Protein AF-A0AA91THK6-F1 (afdb_monomer_lite)

Sequence (99 aa):
MDYDKQPINVDEQVALLQNRGLVIEDIATAKLQLRNISYFRIASYLRYMEEDRQFHHYKLGSTFEQAIDLYLFDKELRQLIFKAIQALAATMSCCLLQF

Secondary structure (DSSP, 8-state):
-----PPPPHHHHHHHHHHTT-B-S-HHHHHHHHHHH-HHHHHHHHGGGEEETTTTEEPTT-BHHHHHHHHHHHHHHHHHHHHHHHHHHHHHHHHHTT-

pLDDT: mean 91.04, std 11.74, range [47.38, 98.12]

Foldseek 3Di:
DDPPDDDDALVVLVVVCVVLPADEPDSVVSSVCCVVVNPVLLVVLLCVQAPDPVSSRGDHPHYSVVSVVVSVVVVVVVVVVVVVVVVVVVVVVVVVVVD

InterPro domains:
  IPR011664 Abortive infection system protein AbiD/AbiF-like [PF07751] (34-86)

Organism: NCBI:txid165179

Structure (mmCIF, N/CA/C/O backbone):
data_AF-A0AA91THK6-F1
#
_entry.id   AF-A0AA91THK6-F1
#
loop_
_atom_site.group_PDB
_atom_site.id
_atom_site.type_symbol
_atom_site.label_atom_id
_atom_site.label_alt_id
_atom_site.label_comp_id
_atom_site.label_asym_id
_atom_site.label_entity_id
_atom_site.label_seq_id
_atom_site.pdbx_PDB_ins_code
_atom_site.Cartn_x
_atom_site.Cartn_y
_atom_site.Cartn_z
_atom_site.occupancy
_atom_site.B_iso_or_equiv
_atom_site.auth_seq_id
_atom_site.auth_comp_id
_atom_site.auth_asym_id
_atom_site.auth_atom_id
_atom_site.pdbx_PDB_model_num
ATOM 1 N N . MET A 1 1 ? 11.116 27.990 -2.983 1.00 48.97 1 MET A N 1
ATOM 2 C CA . MET A 1 1 ? 11.212 26.594 -3.448 1.00 48.97 1 MET A CA 1
ATOM 3 C C . MET A 1 1 ? 10.102 26.413 -4.457 1.00 48.97 1 MET A C 1
ATOM 5 O O . MET A 1 1 ? 8.949 26.393 -4.045 1.00 48.97 1 MET A O 1
ATOM 9 N N . ASP A 1 2 ? 10.436 26.387 -5.743 1.00 47.38 2 ASP A N 1
ATOM 10 C CA . ASP A 1 2 ? 9.462 26.101 -6.795 1.00 47.38 2 ASP A CA 1
ATOM 11 C C . ASP A 1 2 ? 9.176 24.599 -6.814 1.00 47.38 2 ASP A C 1
ATOM 13 O O . ASP A 1 2 ? 10.083 23.775 -6.945 1.00 47.38 2 ASP A O 1
ATOM 17 N N . TYR A 1 3 ? 7.911 24.236 -6.613 1.00 53.69 3 TYR A N 1
ATOM 18 C CA . TYR A 1 3 ? 7.443 22.855 -6.686 1.00 53.69 3 TYR A CA 1
ATOM 19 C C . TYR A 1 3 ? 6.972 22.569 -8.113 1.00 53.69 3 TYR A C 1
ATOM 21 O O . TYR A 1 3 ? 5.780 22.559 -8.392 1.00 53.69 3 TYR A O 1
ATOM 29 N N . ASP A 1 4 ? 7.925 22.334 -9.013 1.00 64.50 4 ASP A N 1
ATOM 30 C CA . ASP A 1 4 ? 7.679 22.160 -10.457 1.00 64.50 4 ASP A CA 1
ATOM 31 C C . ASP A 1 4 ? 7.286 20.716 -10.849 1.00 64.50 4 ASP A C 1
ATOM 33 O O . ASP A 1 4 ? 7.246 20.332 -12.017 1.00 64.50 4 ASP A O 1
ATOM 37 N N . LYS A 1 5 ? 7.020 19.854 -9.857 1.00 68.38 5 LYS A N 1
ATOM 38 C CA . LYS A 1 5 ? 6.609 18.468 -10.111 1.00 68.38 5 LYS A CA 1
ATOM 39 C C . LYS A 1 5 ? 5.131 18.433 -10.461 1.00 68.38 5 LYS A C 1
ATOM 41 O O . LYS A 1 5 ? 4.280 18.529 -9.576 1.00 68.38 5 LYS A O 1
ATOM 46 N N . GLN A 1 6 ? 4.840 18.247 -11.744 1.00 72.06 6 GLN A N 1
ATOM 47 C CA . GLN A 1 6 ? 3.475 18.027 -12.195 1.00 72.06 6 GLN A CA 1
ATOM 48 C C . GLN A 1 6 ? 2.902 16.744 -11.571 1.00 72.06 6 GLN A C 1
ATOM 50 O O . GLN A 1 6 ? 3.604 15.729 -11.482 1.00 72.06 6 GLN A O 1
ATOM 55 N N . PRO A 1 7 ? 1.644 16.775 -11.101 1.00 76.31 7 PRO A N 1
ATOM 56 C CA . PRO A 1 7 ? 0.984 15.584 -10.598 1.00 76.31 7 PRO A CA 1
ATOM 57 C C . PRO A 1 7 ? 0.819 14.578 -11.737 1.00 76.31 7 PRO A C 1
ATOM 59 O O . PRO A 1 7 ? 0.185 14.876 -12.745 1.00 76.31 7 PRO A O 1
ATOM 62 N N . ILE A 1 8 ? 1.376 13.383 -11.551 1.00 87.88 8 ILE A N 1
ATOM 63 C CA . ILE A 1 8 ? 1.210 12.285 -12.502 1.00 87.88 8 ILE A CA 1
ATOM 64 C C . ILE A 1 8 ? -0.172 11.643 -12.355 1.00 87.88 8 ILE A C 1
ATOM 66 O O . ILE A 1 8 ? -0.677 11.467 -11.236 1.00 87.88 8 ILE A O 1
ATOM 70 N N . ASN A 1 9 ? -0.792 11.293 -13.481 1.00 93.62 9 ASN A N 1
ATOM 71 C CA . ASN A 1 9 ? -2.110 10.660 -13.503 1.00 93.62 9 ASN A CA 1
ATOM 72 C C . ASN A 1 9 ? -2.040 9.183 -13.058 1.00 93.62 9 ASN A C 1
ATOM 74 O O . ASN A 1 9 ? -0.972 8.633 -12.803 1.00 93.62 9 ASN A O 1
ATOM 78 N N . VAL A 1 1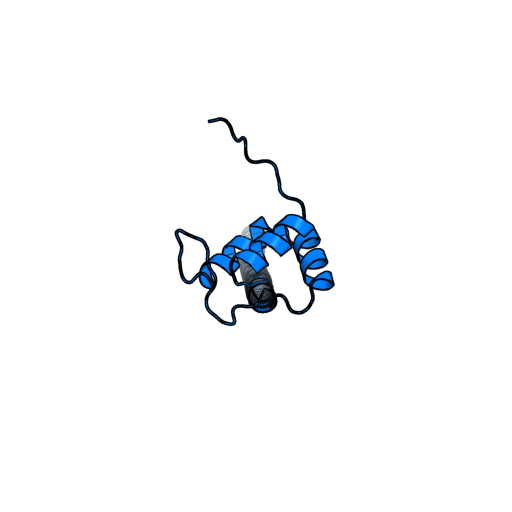0 ? -3.192 8.527 -12.914 1.00 94.94 10 VAL A N 1
ATOM 79 C CA . VAL A 1 10 ? -3.262 7.153 -12.383 1.00 94.94 10 VAL A CA 1
ATOM 80 C C . VAL A 1 10 ? -2.585 6.136 -13.310 1.00 94.94 10 VAL A C 1
ATOM 82 O O . VAL A 1 10 ? -1.966 5.190 -12.827 1.00 94.94 10 VAL A O 1
ATOM 85 N N . ASP A 1 11 ? -2.658 6.329 -14.626 1.00 95.50 11 ASP A N 1
ATOM 86 C CA . ASP A 1 11 ? -1.972 5.473 -15.596 1.00 95.50 11 ASP A CA 1
ATOM 87 C C . ASP A 1 11 ? -0.449 5.607 -15.475 1.00 95.50 11 ASP A C 1
ATOM 89 O O . ASP A 1 11 ? 0.267 4.607 -15.428 1.00 95.50 11 ASP A O 1
ATOM 93 N N . GLU A 1 12 ? 0.041 6.838 -15.331 1.00 96.00 12 GLU A N 1
ATOM 94 C CA . GLU A 1 12 ? 1.457 7.139 -15.105 1.00 96.00 12 GLU A CA 1
ATOM 95 C C . GLU A 1 12 ? 1.954 6.599 -13.759 1.00 96.00 12 GLU A C 1
ATOM 97 O O . GLU A 1 12 ? 3.081 6.115 -13.670 1.00 96.00 12 GLU A O 1
ATOM 102 N N . GLN A 1 13 ? 1.119 6.625 -12.716 1.00 96.19 13 GLN A N 1
ATOM 103 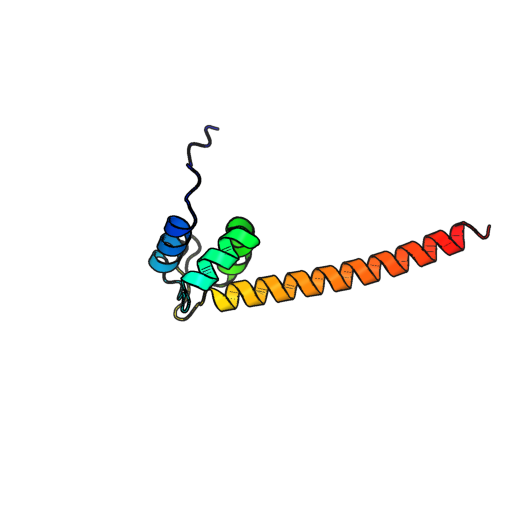C CA . GLN A 1 13 ? 1.437 6.020 -11.420 1.00 96.19 13 GLN A CA 1
ATOM 104 C C . GLN A 1 13 ? 1.626 4.507 -11.544 1.00 96.19 13 GLN A C 1
ATOM 106 O O . GLN A 1 13 ? 2.611 3.977 -11.038 1.00 96.19 13 GLN A O 1
ATOM 111 N N . VAL A 1 14 ? 0.720 3.810 -12.236 1.00 97.19 14 VAL A N 1
ATOM 112 C CA . VAL A 1 14 ? 0.847 2.364 -12.475 1.00 97.19 14 VAL A CA 1
ATOM 113 C C . VAL A 1 14 ? 2.118 2.061 -13.266 1.00 97.19 14 VAL A C 1
ATOM 115 O O . VAL A 1 14 ? 2.903 1.209 -12.850 1.00 97.19 14 VAL A O 1
ATOM 118 N N . ALA A 1 15 ? 2.365 2.800 -14.350 1.00 96.94 15 ALA A N 1
ATOM 119 C CA . ALA A 1 15 ? 3.565 2.625 -15.163 1.00 96.94 15 ALA A CA 1
ATOM 120 C C . ALA A 1 15 ? 4.851 2.866 -14.354 1.00 96.94 15 ALA A 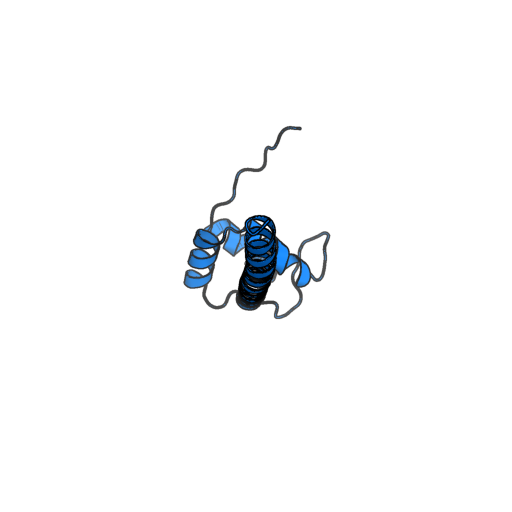C 1
ATOM 122 O O . ALA A 1 15 ? 5.812 2.109 -14.473 1.00 96.94 15 ALA A O 1
ATOM 123 N N . LEU A 1 16 ? 4.868 3.884 -13.487 1.00 95.50 16 LEU A N 1
ATOM 124 C CA . LEU A 1 16 ? 5.990 4.170 -12.593 1.00 95.50 16 LEU A CA 1
ATOM 125 C C . LEU A 1 16 ? 6.269 3.006 -11.635 1.00 95.50 16 LEU A C 1
ATOM 12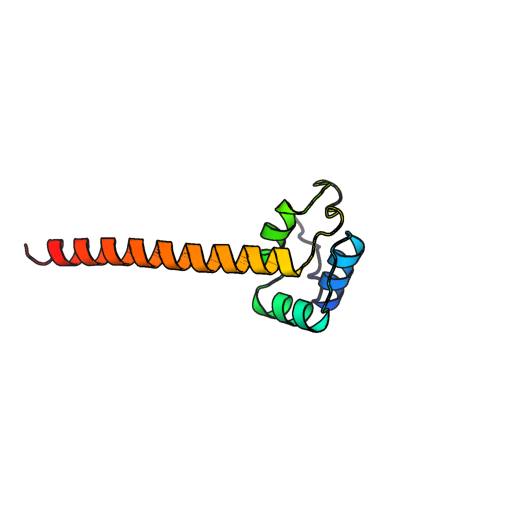7 O O . LEU A 1 16 ? 7.427 2.639 -11.439 1.00 95.50 16 LEU A O 1
ATOM 131 N N . LEU A 1 17 ? 5.222 2.443 -11.030 1.00 96.12 17 LEU A N 1
ATOM 132 C CA . LEU A 1 17 ? 5.346 1.330 -10.090 1.00 96.12 17 LEU A CA 1
ATOM 133 C C . LEU A 1 17 ? 5.873 0.067 -10.785 1.00 96.12 17 LEU A C 1
ATOM 135 O O . LEU A 1 17 ? 6.807 -0.554 -10.280 1.00 96.12 17 LEU A O 1
ATOM 139 N N . GLN A 1 18 ? 5.354 -0.257 -11.972 1.00 96.88 18 GLN A N 1
ATOM 140 C CA . GLN A 1 18 ? 5.833 -1.392 -12.769 1.00 96.88 18 GLN A CA 1
ATOM 141 C C . GLN A 1 18 ? 7.283 -1.201 -13.229 1.00 96.88 18 GLN A C 1
ATOM 143 O O . GLN A 1 18 ? 8.094 -2.114 -13.088 1.00 96.88 18 GLN A O 1
ATOM 148 N N . ASN A 1 19 ? 7.650 -0.000 -13.695 1.00 96.44 19 ASN A N 1
ATOM 149 C CA . ASN A 1 19 ? 9.028 0.318 -14.091 1.00 96.44 19 ASN A CA 1
ATOM 150 C C . ASN A 1 19 ? 10.030 0.173 -12.938 1.00 96.44 19 ASN A C 1
ATOM 152 O O . ASN A 1 19 ? 11.203 -0.100 -13.170 1.00 96.44 19 ASN A O 1
ATOM 156 N N . ARG A 1 20 ? 9.577 0.341 -11.692 1.00 96.00 20 ARG A N 1
ATOM 157 C CA . ARG A 1 20 ? 10.388 0.149 -10.482 1.00 96.00 20 ARG A CA 1
ATOM 158 C C . ARG A 1 20 ? 10.441 -1.302 -9.997 1.00 96.00 20 ARG A C 1
ATOM 160 O O . ARG A 1 20 ? 11.031 -1.567 -8.952 1.00 96.00 20 ARG A O 1
ATOM 167 N N . GLY A 1 21 ? 9.831 -2.231 -10.731 1.00 96.12 21 GLY A N 1
ATOM 168 C CA . GLY A 1 21 ? 9.833 -3.657 -10.416 1.00 96.12 21 GLY A CA 1
ATOM 169 C C . GLY A 1 21 ? 8.685 -4.115 -9.517 1.00 96.12 21 GLY A C 1
ATOM 170 O O . GLY A 1 21 ? 8.748 -5.229 -9.002 1.00 96.12 21 GLY A O 1
ATOM 171 N N . LEU A 1 22 ? 7.645 -3.294 -9.312 1.00 97.69 22 LEU A N 1
ATOM 172 C CA . LEU A 1 22 ? 6.457 -3.737 -8.581 1.00 97.69 22 LEU A CA 1
ATOM 173 C C . LEU A 1 22 ? 5.605 -4.630 -9.480 1.00 97.69 22 LEU A C 1
ATOM 175 O O . LEU A 1 22 ? 5.229 -4.239 -10.588 1.00 97.69 22 LEU A O 1
ATOM 179 N N . VAL A 1 23 ? 5.249 -5.802 -8.973 1.00 98.12 23 VAL A N 1
ATOM 180 C CA . VAL A 1 23 ? 4.294 -6.686 -9.635 1.00 98.12 23 VAL A CA 1
ATOM 181 C C . VAL A 1 23 ? 2.884 -6.148 -9.396 1.00 98.12 23 VAL A C 1
ATOM 183 O O . VAL A 1 23 ? 2.510 -5.829 -8.270 1.00 98.12 23 VAL A O 1
ATOM 186 N N . ILE A 1 24 ? 2.108 -6.018 -10.468 1.00 97.62 24 ILE A N 1
ATOM 187 C CA . ILE A 1 24 ? 0.701 -5.614 -10.418 1.00 97.62 24 ILE A CA 1
ATOM 188 C C . ILE A 1 24 ? -0.067 -6.641 -11.235 1.00 97.62 24 ILE A C 1
ATOM 190 O O . ILE A 1 24 ? 0.065 -6.657 -12.461 1.00 97.62 24 ILE A O 1
ATOM 194 N N . GLU A 1 25 ? -0.811 -7.516 -10.562 1.00 95.12 25 GLU A N 1
ATOM 195 C CA . GLU A 1 25 ? -1.515 -8.622 -11.219 1.00 95.12 25 GLU A CA 1
ATOM 196 C C . GLU A 1 25 ? -2.776 -8.122 -11.928 1.00 95.12 25 GLU A C 1
ATOM 198 O O . GLU A 1 25 ? -2.989 -8.409 -13.107 1.00 95.12 25 GLU A O 1
ATOM 203 N N . ASP A 1 26 ? -3.574 -7.302 -11.237 1.00 97.06 26 ASP A N 1
ATOM 204 C CA . ASP A 1 26 ? -4.773 -6.678 -11.794 1.00 97.06 26 ASP A CA 1
ATOM 205 C C . ASP A 1 26 ? -4.617 -5.155 -11.880 1.00 97.06 26 ASP A C 1
ATOM 207 O O . ASP A 1 26 ? -4.875 -4.395 -10.941 1.00 97.06 26 ASP A O 1
ATOM 211 N N . ILE A 1 27 ? -4.238 -4.692 -13.072 1.00 97.19 27 ILE A N 1
ATOM 212 C CA . ILE A 1 27 ? -4.081 -3.268 -13.377 1.00 97.19 27 ILE A CA 1
ATOM 213 C C . ILE A 1 27 ? -5.393 -2.495 -13.175 1.00 97.19 27 ILE A C 1
ATOM 215 O O . ILE A 1 27 ? -5.360 -1.352 -12.716 1.00 97.19 27 ILE A O 1
ATOM 219 N N . ALA A 1 28 ? -6.550 -3.070 -13.517 1.00 97.50 28 ALA A N 1
ATOM 220 C CA . ALA A 1 28 ? -7.827 -2.369 -13.398 1.00 97.50 28 ALA A CA 1
ATOM 221 C C . ALA A 1 28 ? -8.171 -2.124 -11.924 1.00 97.50 28 ALA A C 1
ATOM 223 O O . ALA A 1 28 ? -8.516 -0.998 -11.541 1.00 97.50 28 ALA A O 1
ATOM 224 N N . THR A 1 29 ? -7.985 -3.147 -11.089 1.00 96.69 29 THR A N 1
ATOM 225 C CA . THR A 1 29 ? -8.147 -3.035 -9.637 1.00 96.69 29 THR A CA 1
ATOM 226 C C . THR A 1 29 ? -7.125 -2.072 -9.038 1.00 96.69 29 THR A C 1
ATOM 228 O O . THR A 1 29 ? -7.507 -1.192 -8.264 1.00 96.69 29 THR A O 1
ATOM 231 N N . ALA A 1 30 ? -5.854 -2.135 -9.442 1.00 97.25 30 ALA A N 1
ATOM 232 C CA . ALA A 1 30 ? -4.824 -1.220 -8.952 1.00 97.25 30 ALA A CA 1
ATOM 233 C C . ALA A 1 30 ? -5.157 0.252 -9.243 1.00 97.25 30 ALA A C 1
ATOM 235 O O . ALA A 1 30 ? -5.077 1.100 -8.350 1.00 97.25 30 ALA A O 1
ATOM 236 N N . LYS A 1 31 ? -5.627 0.565 -10.459 1.00 97.25 31 LYS A N 1
ATOM 237 C CA . LYS A 1 31 ? -6.085 1.919 -10.814 1.00 97.25 31 LYS A CA 1
ATOM 238 C C . LYS A 1 31 ? -7.266 2.364 -9.956 1.00 97.25 31 LYS A C 1
ATOM 240 O O . LYS A 1 31 ? -7.295 3.508 -9.499 1.00 97.25 31 LYS A O 1
ATOM 245 N N . LEU A 1 32 ? -8.236 1.480 -9.713 1.00 97.00 32 LEU A N 1
ATOM 246 C CA . LEU A 1 32 ? -9.371 1.778 -8.840 1.00 97.00 32 LEU A CA 1
ATOM 247 C C . LEU A 1 32 ? -8.910 2.086 -7.405 1.00 97.00 32 LEU A C 1
ATOM 249 O O . LEU A 1 32 ? -9.341 3.084 -6.825 1.00 97.00 32 LEU A O 1
ATOM 253 N N . GLN A 1 33 ? -7.995 1.286 -6.855 1.00 96.56 33 GLN A N 1
ATOM 254 C CA . GLN A 1 33 ? -7.437 1.503 -5.517 1.00 96.56 33 GLN A CA 1
ATOM 255 C C . GLN A 1 33 ? -6.645 2.811 -5.427 1.00 96.56 33 GLN A C 1
ATOM 257 O O . GLN A 1 33 ? -6.846 3.585 -4.491 1.00 96.56 33 GLN A O 1
ATOM 262 N N . LEU A 1 34 ? -5.808 3.119 -6.423 1.00 96.12 34 LEU A N 1
ATOM 263 C CA . LEU A 1 34 ? -5.058 4.378 -6.487 1.00 96.12 34 LEU A CA 1
ATOM 264 C C . LEU A 1 34 ? -5.984 5.602 -6.518 1.00 96.12 34 LEU A C 1
ATOM 266 O O . LEU A 1 34 ? -5.702 6.596 -5.846 1.00 96.12 34 LEU A O 1
ATOM 270 N N . ARG A 1 35 ? -7.120 5.518 -7.225 1.00 94.75 35 ARG A N 1
ATOM 271 C CA . ARG A 1 35 ? -8.149 6.574 -7.232 1.00 94.75 35 ARG A CA 1
ATOM 272 C C . ARG A 1 35 ? -8.829 6.743 -5.874 1.00 94.75 35 ARG A C 1
ATOM 274 O O . ARG A 1 35 ? -9.087 7.872 -5.470 1.00 94.75 35 ARG A O 1
ATOM 281 N N . ASN A 1 36 ? -9.107 5.644 -5.174 1.00 94.62 36 ASN A N 1
ATOM 282 C CA . ASN A 1 36 ? -9.868 5.663 -3.923 1.00 94.62 36 ASN A CA 1
ATOM 283 C C . ASN A 1 36 ? -9.009 6.024 -2.699 1.00 94.62 36 ASN A C 1
ATOM 285 O O . ASN A 1 36 ? -9.446 6.777 -1.829 1.00 94.62 36 ASN A O 1
ATOM 289 N N . ILE A 1 37 ? -7.790 5.487 -2.611 1.00 94.56 37 ILE A N 1
ATOM 290 C CA . ILE A 1 37 ? -6.917 5.614 -1.433 1.00 94.56 37 ILE A CA 1
ATOM 291 C C . ILE A 1 37 ? -5.928 6.782 -1.584 1.00 94.56 37 ILE A C 1
ATOM 293 O O . ILE A 1 37 ? -5.535 7.375 -0.575 1.00 94.56 37 ILE A O 1
ATOM 297 N N . SER A 1 38 ? -5.625 7.193 -2.822 1.00 91.81 38 SER A N 1
ATOM 298 C CA . SER A 1 38 ? -4.505 8.055 -3.227 1.00 91.81 38 SER A CA 1
ATOM 299 C C . SER A 1 38 ? -3.147 7.352 -3.191 1.00 91.81 38 SER A C 1
ATOM 301 O O . SER A 1 38 ? -2.768 6.728 -2.196 1.00 91.81 38 SER A O 1
ATOM 303 N N . TYR A 1 39 ? -2.373 7.547 -4.262 1.00 93.75 39 TYR A N 1
ATOM 304 C CA . TYR A 1 39 ? -0.984 7.103 -4.386 1.00 93.75 39 TYR A CA 1
ATOM 305 C C . TYR A 1 39 ? -0.133 7.478 -3.174 1.00 93.75 39 TYR A C 1
ATOM 307 O O . TYR A 1 39 ? 0.625 6.650 -2.690 1.00 93.75 39 TYR A O 1
ATOM 315 N N . PHE A 1 40 ? -0.277 8.697 -2.640 1.00 91.81 40 PHE A N 1
ATOM 316 C CA . PHE A 1 40 ? 0.561 9.162 -1.531 1.00 91.81 40 PHE A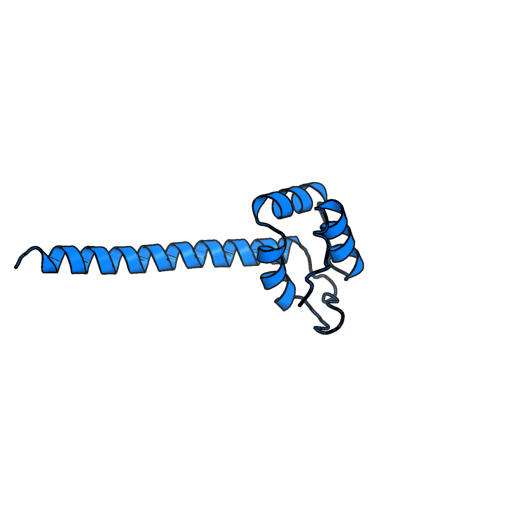 CA 1
ATOM 317 C C . PHE A 1 40 ? 0.396 8.306 -0.270 1.00 91.81 40 PHE A C 1
ATOM 319 O O . PHE A 1 40 ? 1.376 8.032 0.418 1.00 91.81 40 PHE A O 1
ATOM 326 N N . ARG A 1 41 ? -0.831 7.844 0.013 1.00 93.50 41 ARG A N 1
ATOM 327 C CA . ARG A 1 41 ? -1.080 6.946 1.146 1.00 93.50 41 ARG A CA 1
ATOM 328 C C . ARG A 1 41 ? -0.484 5.571 0.895 1.00 93.50 41 ARG A C 1
ATOM 330 O O . ARG A 1 41 ? 0.142 5.028 1.785 1.00 93.50 41 ARG A O 1
ATOM 337 N N . ILE A 1 42 ? -0.639 5.019 -0.305 1.00 95.25 42 ILE A N 1
ATOM 338 C CA . ILE A 1 42 ? -0.095 3.692 -0.633 1.00 95.25 42 ILE A CA 1
ATOM 339 C C . ILE A 1 42 ? 1.445 3.724 -0.672 1.00 95.25 42 ILE A C 1
ATOM 341 O O . ILE A 1 42 ? 2.102 2.791 -0.214 1.00 95.25 42 ILE A O 1
ATOM 345 N N . ALA A 1 43 ? 2.036 4.831 -1.130 1.00 93.69 43 ALA A N 1
ATOM 346 C CA . ALA A 1 43 ? 3.480 5.017 -1.250 1.00 93.69 43 ALA A CA 1
ATOM 347 C C . ALA A 1 43 ? 4.233 4.835 0.078 1.00 93.69 43 ALA A C 1
ATOM 349 O O . ALA A 1 43 ? 5.349 4.317 0.074 1.00 93.69 43 ALA A O 1
ATOM 350 N N . SER A 1 44 ? 3.636 5.197 1.221 1.00 94.31 44 SER A N 1
ATOM 351 C CA . SER A 1 44 ? 4.270 4.952 2.523 1.00 94.31 44 SER A CA 1
ATOM 352 C C . SER A 1 44 ? 4.407 3.466 2.852 1.00 94.31 44 SER A C 1
ATOM 354 O O . SER A 1 44 ? 5.375 3.084 3.502 1.00 94.31 44 SER A O 1
ATOM 356 N N . TYR A 1 45 ? 3.483 2.626 2.383 1.00 95.94 45 TYR A N 1
ATOM 357 C CA . TYR A 1 45 ? 3.524 1.177 2.604 1.00 95.94 45 TYR A CA 1
ATOM 358 C C . TYR A 1 45 ? 4.454 0.487 1.602 1.00 95.94 45 TYR A C 1
ATOM 360 O O . TYR A 1 45 ? 5.231 -0.389 1.976 1.00 95.94 45 TYR A O 1
ATOM 368 N N . LEU A 1 46 ? 4.478 0.970 0.357 1.00 95.81 46 LEU A N 1
ATOM 369 C CA . LEU A 1 46 ? 5.433 0.537 -0.668 1.00 95.81 46 LEU A CA 1
ATOM 370 C C . LEU A 1 46 ? 6.897 0.754 -0.245 1.00 95.81 46 LEU A C 1
ATOM 372 O O . LEU A 1 46 ? 7.767 -0.032 -0.611 1.00 95.81 46 LEU A O 1
ATOM 376 N N . ARG A 1 47 ? 7.175 1.767 0.588 1.00 93.81 47 ARG A N 1
ATOM 377 C CA . ARG A 1 47 ? 8.515 2.062 1.132 1.00 93.81 47 ARG A CA 1
ATOM 378 C C . ARG A 1 47 ? 9.157 0.867 1.852 1.00 93.81 47 ARG A C 1
ATOM 380 O O . ARG A 1 47 ? 10.378 0.738 1.845 1.00 93.81 47 ARG A O 1
ATOM 387 N N . TYR A 1 48 ? 8.366 -0.003 2.484 1.00 93.12 48 TYR A N 1
ATOM 388 C CA . TYR A 1 48 ? 8.879 -1.191 3.187 1.00 93.12 48 TYR A CA 1
ATOM 389 C C . TYR A 1 48 ? 9.295 -2.323 2.232 1.00 93.12 48 TYR A C 1
ATOM 391 O O . TYR A 1 48 ? 10.052 -3.228 2.604 1.00 93.12 48 TYR A O 1
ATOM 399 N N . MET A 1 49 ? 8.816 -2.246 0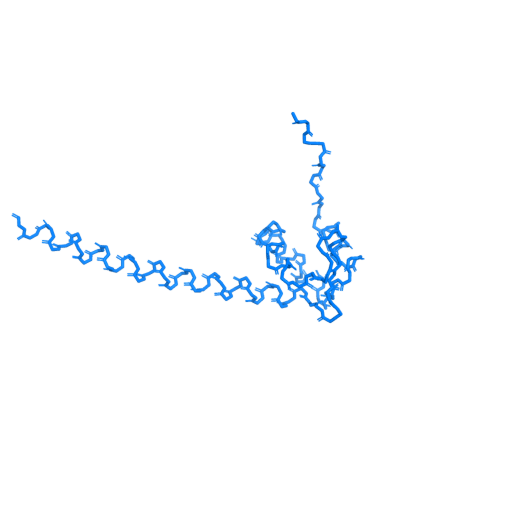.993 1.00 95.12 49 MET A N 1
ATOM 400 C CA . MET A 1 49 ? 9.035 -3.218 -0.073 1.00 95.12 49 MET A CA 1
ATOM 401 C C . MET A 1 49 ? 10.182 -2.802 -1.004 1.00 95.12 49 MET A C 1
ATOM 403 O O . MET A 1 49 ? 10.590 -3.584 -1.856 1.00 95.12 49 MET A O 1
ATOM 407 N N . GLU A 1 50 ? 10.731 -1.596 -0.831 1.00 95.44 50 GLU A N 1
ATOM 408 C CA . GLU A 1 50 ? 11.911 -1.135 -1.562 1.00 95.44 50 GLU A CA 1
ATOM 409 C C . GLU A 1 50 ? 13.154 -1.944 -1.157 1.00 95.44 50 GLU A C 1
ATOM 411 O O . GLU A 1 50 ? 13.425 -2.165 0.029 1.00 95.44 50 GLU A O 1
ATOM 416 N N . GLU A 1 51 ? 13.909 -2.386 -2.157 1.00 93.56 51 GLU A N 1
ATOM 417 C CA . GLU A 1 51 ? 15.258 -2.932 -2.010 1.00 93.56 51 GLU A CA 1
ATOM 418 C C . GLU A 1 51 ? 16.278 -1.795 -1.909 1.00 93.56 51 GLU A C 1
ATOM 420 O O . GLU A 1 51 ? 17.115 -1.784 -1.008 1.00 93.56 51 GLU A O 1
ATOM 425 N N . ASP A 1 52 ? 16.136 -0.791 -2.779 1.00 89.31 52 ASP A N 1
ATOM 426 C CA . ASP A 1 52 ? 16.984 0.394 -2.819 1.00 89.31 52 ASP A CA 1
ATOM 427 C C . ASP A 1 52 ? 16.156 1.665 -2.592 1.00 89.31 52 ASP A C 1
ATOM 429 O O . ASP A 1 52 ? 15.252 2.002 -3.360 1.00 89.31 52 ASP A O 1
ATOM 433 N N . ARG A 1 53 ? 16.506 2.411 -1.540 1.00 85.25 53 ARG A N 1
ATOM 434 C CA . ARG A 1 53 ? 15.825 3.654 -1.149 1.00 85.25 53 ARG A CA 1
ATOM 435 C C . ARG A 1 53 ? 16.221 4.876 -1.975 1.00 85.25 53 ARG A C 1
ATOM 437 O O . ARG A 1 53 ? 15.540 5.896 -1.845 1.00 85.25 53 ARG A O 1
ATOM 444 N N . GLN A 1 54 ? 17.309 4.800 -2.741 1.00 88.00 54 GLN A N 1
ATOM 445 C CA . GLN A 1 54 ? 17.805 5.855 -3.622 1.00 88.00 54 GLN A CA 1
ATOM 446 C C . GLN A 1 54 ? 17.088 5.815 -4.974 1.00 88.00 54 GLN A C 1
ATOM 448 O O . GLN A 1 54 ? 16.619 6.851 -5.444 1.00 88.00 54 GLN A O 1
ATOM 453 N N . PHE A 1 55 ? 16.964 4.629 -5.575 1.00 88.00 55 PHE A N 1
ATOM 454 C CA . PHE A 1 55 ? 16.303 4.455 -6.877 1.00 88.00 55 PHE A CA 1
ATOM 455 C C . PHE A 1 55 ? 14.839 4.006 -6.775 1.00 88.00 55 PHE A C 1
ATOM 457 O O . PHE A 1 55 ? 14.129 4.017 -7.779 1.00 88.00 55 PHE A O 1
ATOM 464 N N . HIS A 1 56 ? 14.361 3.688 -5.566 1.00 91.50 56 HIS A N 1
ATOM 465 C CA . HIS A 1 56 ? 12.998 3.220 -5.295 1.00 91.50 56 HIS A CA 1
ATOM 466 C C . HIS A 1 56 ? 12.643 1.909 -6.009 1.00 91.50 56 HIS A C 1
ATOM 468 O O . HIS A 1 56 ? 11.482 1.691 -6.352 1.00 91.50 56 HIS A O 1
ATOM 474 N N . HIS A 1 57 ? 13.632 1.048 -6.256 1.00 95.44 57 HIS A N 1
ATOM 475 C CA . HIS A 1 57 ? 13.383 -0.278 -6.812 1.00 95.44 57 HIS A CA 1
ATOM 476 C C . HIS A 1 57 ? 12.805 -1.201 -5.746 1.00 95.44 57 HIS A C 1
ATOM 478 O O . HIS A 1 57 ? 13.249 -1.190 -4.594 1.00 95.44 57 HIS A O 1
ATOM 484 N N . TYR A 1 58 ? 11.815 -1.996 -6.133 1.00 96.62 58 TYR A N 1
ATOM 485 C CA . TYR A 1 58 ? 11.153 -2.944 -5.247 1.00 96.62 58 TYR A CA 1
ATOM 486 C C . TYR A 1 58 ? 11.878 -4.288 -5.224 1.00 96.62 58 TYR A C 1
ATOM 488 O O . TYR A 1 58 ? 12.466 -4.711 -6.216 1.00 96.62 58 TYR A O 1
ATOM 496 N N . LYS A 1 59 ? 11.814 -4.976 -4.080 1.00 96.50 59 LYS A N 1
ATOM 497 C CA . LYS A 1 59 ? 12.344 -6.337 -3.936 1.00 96.50 59 LYS A CA 1
ATOM 498 C C . LYS A 1 59 ? 11.622 -7.280 -4.895 1.00 96.50 59 LYS A C 1
ATOM 500 O O . LYS A 1 59 ? 10.414 -7.136 -5.108 1.00 96.50 59 LYS A O 1
ATOM 505 N N . LEU A 1 60 ? 12.332 -8.287 -5.396 1.00 95.94 60 LEU A N 1
ATOM 506 C CA . LEU A 1 60 ? 11.762 -9.311 -6.272 1.00 95.94 60 LEU A CA 1
ATOM 507 C C . LEU A 1 60 ? 10.502 -9.945 -5.655 1.00 95.94 60 LEU A C 1
ATOM 509 O O . LEU A 1 60 ? 10.521 -10.390 -4.508 1.00 95.94 60 LEU A O 1
ATOM 513 N N . GLY A 1 61 ? 9.417 -9.993 -6.430 1.00 95.75 61 GLY A N 1
ATOM 514 C CA . GLY A 1 61 ? 8.135 -10.557 -5.997 1.00 95.75 61 GLY A CA 1
ATOM 515 C C . GLY A 1 61 ? 7.287 -9.637 -5.109 1.00 95.75 61 GLY A C 1
ATOM 516 O O . GLY A 1 61 ? 6.244 -10.074 -4.631 1.00 95.75 61 GLY A O 1
ATOM 517 N N . SER A 1 62 ? 7.696 -8.382 -4.891 1.00 96.88 62 SER A N 1
ATOM 518 C CA . SER A 1 62 ? 6.840 -7.385 -4.237 1.00 96.88 62 SER A CA 1
ATOM 519 C C . SER A 1 62 ? 5.638 -7.070 -5.120 1.00 96.88 62 SER A C 1
ATOM 521 O O . SER A 1 62 ? 5.805 -6.695 -6.282 1.00 96.88 62 SER A O 1
ATOM 523 N N . THR A 1 63 ? 4.439 -7.182 -4.559 1.00 98.06 63 THR A N 1
ATOM 524 C CA . THR A 1 63 ? 3.180 -6.935 -5.272 1.00 98.06 63 THR A CA 1
ATOM 525 C C . THR A 1 63 ? 2.488 -5.669 -4.773 1.00 98.06 63 THR A C 1
ATOM 527 O O . THR A 1 63 ? 2.672 -5.237 -3.631 1.00 98.06 63 THR A O 1
ATOM 530 N N . PHE A 1 64 ? 1.671 -5.056 -5.625 1.00 97.62 64 PHE A N 1
ATOM 531 C CA . PHE A 1 64 ? 0.818 -3.938 -5.229 1.00 97.62 64 PHE A CA 1
ATOM 532 C C . PHE A 1 64 ? -0.233 -4.366 -4.201 1.00 97.62 64 PHE A C 1
ATOM 534 O O . PHE A 1 64 ? -0.518 -3.632 -3.256 1.00 97.62 64 PHE A O 1
ATOM 541 N N . GLU A 1 65 ? -0.756 -5.575 -4.348 1.00 96.75 65 GLU A N 1
ATOM 542 C CA . GLU A 1 65 ? -1.742 -6.200 -3.477 1.00 96.75 65 GLU A CA 1
ATOM 543 C C . GLU A 1 65 ? -1.212 -6.312 -2.040 1.00 96.75 65 GLU A C 1
ATOM 545 O O . GLU A 1 65 ? -1.888 -5.880 -1.110 1.00 96.75 65 GLU A O 1
ATOM 550 N N . GLN A 1 66 ? 0.046 -6.726 -1.851 1.00 97.19 66 GLN A N 1
ATOM 551 C CA . GLN A 1 66 ? 0.693 -6.725 -0.531 1.00 97.19 66 GLN A CA 1
ATOM 552 C C . GLN A 1 66 ? 0.739 -5.329 0.114 1.00 97.19 66 GLN A C 1
ATOM 554 O O . GLN A 1 66 ? 0.556 -5.195 1.326 1.00 97.19 66 GLN A O 1
ATOM 559 N N . ALA A 1 67 ? 0.983 -4.273 -0.671 1.00 97.19 67 ALA A N 1
ATOM 560 C CA . ALA A 1 67 ? 0.975 -2.906 -0.151 1.00 97.19 67 ALA A CA 1
ATOM 561 C C . ALA A 1 67 ? -0.439 -2.458 0.255 1.00 97.19 67 ALA A C 1
ATOM 563 O O . ALA A 1 67 ? -0.599 -1.744 1.249 1.00 97.19 67 ALA A O 1
ATOM 564 N N . ILE A 1 68 ? -1.460 -2.887 -0.493 1.00 97.69 68 ILE A N 1
ATOM 565 C CA . ILE A 1 68 ? -2.869 -2.647 -0.165 1.00 97.69 68 ILE A CA 1
ATOM 566 C C . ILE A 1 68 ? -3.273 -3.400 1.101 1.00 97.69 68 ILE A C 1
ATOM 568 O O . ILE A 1 68 ? -3.876 -2.791 1.984 1.00 97.69 68 ILE A O 1
ATOM 572 N N . ASP A 1 69 ? -2.899 -4.669 1.239 1.00 97.31 69 ASP A N 1
ATOM 573 C CA . ASP A 1 69 ? -3.191 -5.470 2.430 1.00 97.31 69 ASP A CA 1
ATOM 574 C C . ASP A 1 69 ? -2.577 -4.844 3.684 1.00 97.31 69 ASP A C 1
ATOM 576 O O . ASP A 1 69 ? -3.243 -4.705 4.713 1.00 97.31 69 ASP A O 1
ATOM 580 N N . LEU A 1 70 ? -1.331 -4.368 3.584 1.00 97.19 70 LEU A N 1
ATOM 581 C CA . LEU A 1 70 ? -0.669 -3.668 4.682 1.00 97.19 70 LEU A CA 1
ATOM 582 C C . LEU A 1 70 ? -1.383 -2.355 5.046 1.00 97.19 70 LEU A C 1
ATOM 584 O O . LEU A 1 70 ? -1.533 -2.039 6.229 1.00 97.19 70 LEU A O 1
ATOM 588 N N . TYR A 1 71 ? -1.855 -1.602 4.048 1.00 97.44 71 TYR A N 1
ATOM 589 C CA . TYR A 1 71 ? -2.665 -0.402 4.273 1.00 97.44 71 TYR A CA 1
ATOM 590 C C . TYR A 1 71 ? -3.994 -0.724 4.968 1.00 97.44 71 TYR A C 1
ATOM 592 O O . TYR A 1 71 ? -4.381 -0.027 5.909 1.00 97.44 71 TYR A O 1
ATOM 600 N N . LEU A 1 72 ? -4.702 -1.760 4.512 1.00 96.88 72 LEU A N 1
ATOM 601 C CA . LEU A 1 72 ? -5.988 -2.164 5.080 1.00 96.88 72 LEU A CA 1
ATOM 602 C C . LEU A 1 72 ? -5.828 -2.619 6.530 1.00 96.88 72 LEU A C 1
ATOM 604 O O . LEU A 1 72 ? -6.573 -2.151 7.391 1.00 96.88 72 LEU A O 1
ATOM 608 N N . PHE A 1 73 ? -4.802 -3.420 6.813 1.00 97.62 73 PHE A N 1
ATOM 609 C CA . PHE A 1 73 ? -4.460 -3.832 8.169 1.00 97.62 73 PHE A CA 1
ATOM 610 C C . PHE A 1 73 ? -4.220 -2.629 9.094 1.00 97.62 73 PHE A C 1
ATOM 612 O O . PHE A 1 73 ? -4.828 -2.524 10.160 1.00 97.62 73 PHE A O 1
ATOM 619 N N . ASP A 1 74 ? -3.370 -1.683 8.686 1.00 97.12 74 ASP A N 1
ATOM 620 C CA . ASP A 1 74 ? -3.079 -0.490 9.489 1.00 97.12 74 ASP A CA 1
ATOM 621 C C . ASP A 1 74 ? -4.320 0.400 9.673 1.00 97.12 74 ASP A C 1
ATOM 623 O O . ASP A 1 74 ? -4.562 0.939 10.756 1.00 97.12 74 ASP A O 1
ATOM 627 N N . LYS A 1 75 ? -5.159 0.525 8.640 1.00 96.00 75 LYS A N 1
ATOM 628 C CA . LYS A 1 75 ? -6.435 1.243 8.722 1.00 96.00 75 LYS A CA 1
ATOM 629 C C . LYS A 1 75 ? -7.366 0.610 9.760 1.00 96.00 75 LYS A C 1
ATOM 631 O O . LYS A 1 75 ? -7.941 1.342 10.569 1.00 96.00 75 LYS A O 1
ATOM 636 N N . GLU A 1 76 ? -7.515 -0.710 9.749 1.00 98.00 76 GLU A N 1
ATOM 637 C CA . GLU A 1 76 ? -8.350 -1.442 10.708 1.00 98.00 76 GLU A CA 1
ATOM 638 C C . GLU A 1 76 ? -7.800 -1.333 12.132 1.00 98.00 76 GLU A C 1
ATOM 640 O O . GLU A 1 76 ? -8.541 -1.001 13.063 1.00 98.00 76 GLU A O 1
ATOM 645 N N . LEU A 1 77 ? -6.487 -1.502 12.301 1.00 98.12 77 LEU A N 1
ATOM 646 C CA . LEU A 1 77 ? -5.814 -1.337 13.586 1.00 98.12 77 LEU A CA 1
ATOM 647 C C . LEU A 1 77 ? -6.036 0.068 14.157 1.00 98.12 77 LEU A C 1
ATOM 649 O O . LEU A 1 77 ? -6.419 0.228 15.317 1.00 98.12 77 LEU A O 1
ATOM 653 N N . ARG A 1 78 ? -5.861 1.099 13.328 1.00 97.31 78 ARG A N 1
ATOM 654 C CA . ARG A 1 78 ? -6.092 2.495 13.709 1.00 97.31 78 ARG A CA 1
ATOM 655 C C . ARG A 1 78 ? -7.535 2.711 14.159 1.00 97.31 78 ARG A C 1
ATOM 657 O O . ARG A 1 78 ? -7.760 3.367 15.172 1.00 97.31 78 ARG A O 1
ATOM 664 N N . GLN A 1 79 ? -8.511 2.136 13.456 1.00 97.88 79 GLN A N 1
ATOM 665 C CA . GLN A 1 79 ? -9.919 2.213 13.853 1.00 97.88 79 GLN A CA 1
ATOM 666 C C . GLN A 1 79 ? -10.182 1.548 15.208 1.00 97.88 79 GLN A C 1
ATOM 668 O O . GLN A 1 79 ? -10.914 2.111 16.021 1.00 97.88 79 GLN A O 1
ATOM 673 N N . LEU A 1 80 ? -9.589 0.381 15.473 1.00 98.12 80 LEU A N 1
ATOM 674 C CA . LEU A 1 80 ? -9.719 -0.305 16.763 1.00 98.12 80 LEU A CA 1
ATOM 675 C C . LEU A 1 80 ? -9.123 0.522 17.908 1.00 98.12 80 LEU A C 1
ATOM 677 O O . LEU A 1 80 ? -9.777 0.706 18.935 1.00 98.12 80 LEU A O 1
ATOM 681 N N . ILE A 1 81 ? -7.929 1.083 17.708 1.00 97.94 81 ILE A N 1
ATOM 682 C CA . ILE A 1 81 ? -7.268 1.942 18.697 1.00 97.94 81 ILE A CA 1
ATOM 683 C C . ILE A 1 81 ? -8.111 3.190 18.978 1.00 97.94 81 ILE A C 1
ATOM 685 O O . ILE A 1 81 ? -8.358 3.512 20.140 1.00 97.94 81 ILE A O 1
ATOM 689 N N . PHE A 1 82 ? -8.612 3.869 17.941 1.00 97.75 82 PHE A N 1
ATOM 690 C CA . PHE A 1 82 ? -9.468 5.043 18.132 1.00 97.75 82 PHE A CA 1
ATOM 691 C C . PHE A 1 82 ? -10.756 4.711 18.885 1.00 97.75 82 PHE A C 1
ATOM 693 O O . PHE A 1 82 ? -11.136 5.464 19.779 1.00 97.75 82 PHE A O 1
ATOM 700 N N . LYS A 1 83 ? -11.397 3.574 18.585 1.00 97.12 83 LYS A N 1
ATOM 701 C CA . LYS A 1 83 ? -12.576 3.110 19.333 1.00 97.12 83 LYS A CA 1
ATOM 702 C C . LYS A 1 83 ? -12.257 2.895 20.814 1.00 97.12 83 LYS A C 1
ATOM 704 O O . LYS A 1 83 ? -13.025 3.335 21.666 1.00 97.12 83 LYS A O 1
ATOM 709 N N . ALA A 1 84 ? -11.123 2.267 21.125 1.00 96.44 84 ALA A N 1
ATOM 710 C CA . ALA A 1 84 ? -10.699 2.039 22.505 1.00 96.44 84 ALA A CA 1
ATOM 711 C C . ALA A 1 84 ? -10.436 3.357 23.256 1.00 96.44 84 ALA A C 1
ATOM 713 O O . ALA A 1 84 ? -10.925 3.544 24.370 1.00 96.44 84 ALA A O 1
ATOM 714 N N . ILE A 1 85 ? -9.730 4.302 22.623 1.00 96.69 85 ILE A N 1
ATOM 715 C CA . ILE A 1 85 ? -9.467 5.632 23.196 1.00 96.69 85 ILE A CA 1
ATOM 716 C C . ILE A 1 85 ? -10.778 6.395 23.421 1.00 96.69 85 ILE A C 1
ATOM 718 O O . ILE A 1 85 ? -10.967 6.999 24.475 1.00 96.69 85 ILE A O 1
ATOM 722 N N . GLN A 1 86 ? -11.704 6.346 22.461 1.00 95.38 86 GLN A N 1
ATOM 723 C CA . GLN A 1 86 ? -12.997 7.018 22.570 1.00 95.38 86 GLN A CA 1
ATOM 724 C C . GLN A 1 86 ? -13.842 6.455 23.720 1.00 95.38 86 GLN A C 1
ATOM 726 O O . GLN A 1 86 ? -14.464 7.229 24.446 1.00 95.38 86 GLN A O 1
ATOM 731 N N . ALA A 1 87 ? -13.843 5.134 23.921 1.00 94.56 87 ALA A N 1
ATOM 732 C CA . ALA A 1 87 ? -14.547 4.501 25.036 1.00 94.56 87 ALA A CA 1
ATOM 733 C C . ALA A 1 87 ? -13.979 4.933 26.401 1.00 94.56 87 ALA A C 1
ATOM 735 O O . ALA A 1 87 ? -14.741 5.262 27.315 1.00 94.56 87 ALA A O 1
ATOM 736 N N . LEU A 1 88 ? -12.647 4.995 26.525 1.00 93.44 88 LEU A N 1
ATOM 737 C CA . LEU A 1 88 ? -11.983 5.498 27.731 1.00 93.44 88 LEU A CA 1
ATOM 738 C C . LEU A 1 88 ? -12.369 6.959 28.006 1.00 93.44 88 LEU A C 1
ATOM 740 O O . LEU A 1 88 ? -12.792 7.290 29.113 1.00 93.44 88 LEU A O 1
ATOM 744 N N . ALA A 1 89 ? -12.281 7.816 26.986 1.00 93.44 89 ALA A N 1
ATOM 745 C CA . ALA A 1 89 ? -12.607 9.234 27.105 1.00 93.44 89 ALA A CA 1
ATOM 746 C C . ALA A 1 89 ? -14.077 9.460 27.499 1.00 93.44 89 ALA A C 1
ATOM 748 O O . ALA A 1 89 ? -14.352 10.240 28.407 1.00 93.44 89 ALA A O 1
ATOM 749 N N . ALA A 1 90 ? -15.017 8.735 26.883 1.00 91.19 90 ALA A N 1
ATOM 750 C CA . ALA A 1 90 ? -16.440 8.826 27.213 1.00 91.19 90 ALA A CA 1
ATOM 751 C C . ALA A 1 90 ? -16.731 8.416 28.666 1.00 91.19 90 ALA A C 1
ATOM 753 O O . ALA A 1 90 ? -17.515 9.076 29.350 1.00 91.19 90 ALA A O 1
ATOM 754 N N . THR A 1 91 ? -16.063 7.365 29.152 1.00 92.38 91 THR A N 1
ATOM 755 C CA . THR A 1 91 ? -16.180 6.915 30.548 1.00 92.38 91 THR A CA 1
ATOM 756 C C . THR A 1 91 ? -15.700 8.003 31.509 1.00 92.38 91 THR A C 1
ATOM 758 O O . THR A 1 91 ? -16.412 8.353 32.448 1.00 92.38 91 THR A O 1
ATOM 761 N N . MET A 1 92 ? -14.537 8.606 31.238 1.00 86.19 92 MET A N 1
ATOM 762 C CA . MET A 1 92 ? -14.002 9.700 32.055 1.00 86.19 92 MET A CA 1
ATOM 763 C C . MET A 1 92 ? -14.924 10.924 32.065 1.00 86.19 92 MET A C 1
ATOM 765 O O . MET A 1 92 ? -15.193 11.476 33.129 1.00 86.19 92 MET A O 1
ATOM 769 N N . SER A 1 93 ? -15.445 11.336 30.905 1.00 83.94 93 SER A N 1
ATOM 770 C CA . SER A 1 93 ? -16.385 12.459 30.816 1.00 83.94 93 SER A CA 1
ATOM 771 C C . SER A 1 93 ? -17.683 12.199 31.581 1.00 83.94 93 SER A C 1
ATOM 773 O O . SER A 1 93 ? -18.194 13.111 32.223 1.00 83.94 93 SER A O 1
ATOM 775 N N . CYS A 1 94 ? -18.208 10.970 31.558 1.00 78.94 94 CYS A N 1
ATOM 776 C CA . CYS A 1 94 ? -19.403 10.615 32.323 1.00 78.94 94 CYS A CA 1
ATOM 777 C C . CYS A 1 94 ? -19.155 10.695 33.838 1.00 78.94 94 CYS A C 1
ATOM 779 O O . CYS A 1 94 ? -19.960 11.287 34.552 1.00 78.94 94 CYS A O 1
ATOM 781 N N . CYS A 1 95 ? -18.017 10.183 34.323 1.00 76.44 95 CYS A N 1
ATOM 782 C CA . CYS A 1 95 ? -17.659 10.263 35.741 1.00 76.44 95 CYS A CA 1
ATOM 783 C C . CYS A 1 95 ? -17.456 11.706 36.232 1.00 76.44 95 CYS A C 1
ATOM 785 O O . CYS A 1 95 ? -17.788 12.009 37.373 1.00 76.44 95 CYS A O 1
ATOM 787 N N . LEU A 1 96 ? -16.942 12.603 35.385 1.00 70.06 96 LEU A N 1
ATOM 788 C CA . LEU A 1 96 ? -16.737 14.014 35.738 1.00 70.06 96 LEU A CA 1
ATOM 789 C C . LEU A 1 96 ? -18.037 14.832 35.800 1.00 70.06 96 LEU A C 1
ATOM 791 O O . LEU A 1 96 ? -18.046 15.882 36.425 1.00 70.06 96 LEU A O 1
ATOM 795 N N . LEU A 1 97 ? -19.120 14.364 35.169 1.00 66.56 97 LEU A N 1
ATOM 796 C CA . LEU A 1 97 ? -20.439 15.016 35.187 1.00 66.56 97 LEU A CA 1
ATOM 797 C C . LEU A 1 97 ? -21.346 14.521 36.328 1.00 66.56 97 LEU A C 1
ATOM 799 O O . LEU A 1 97 ? -22.492 14.955 36.431 1.00 66.56 97 LEU A O 1
ATOM 803 N N . GLN A 1 98 ? -20.861 13.591 37.155 1.00 55.25 98 GLN A N 1
ATOM 804 C CA . GLN A 1 98 ? -21.562 13.074 38.337 1.00 55.25 98 GLN A CA 1
ATOM 805 C C . GLN A 1 98 ? -21.061 13.689 39.661 1.00 55.25 98 GLN A C 1
ATOM 807 O O . GLN A 1 98 ? -21.436 13.209 40.730 1.00 55.25 98 GLN A O 1
ATOM 812 N N . PHE A 1 99 ? -20.261 14.759 39.590 1.00 48.09 99 PHE A N 1
ATOM 813 C CA . PHE A 1 99 ? -19.847 15.619 40.706 1.00 48.09 99 PHE A CA 1
ATOM 814 C C . PHE A 1 99 ? -20.226 17.072 40.413 1.00 48.09 99 PHE A C 1
ATOM 816 O O . PHE A 1 99 ? -20.440 17.818 41.393 1.00 48.09 99 PHE A O 1
#

Radius of gyration: 19.22 Å; chains: 1; bounding box: 39×37×56 Å